Protein AF-A0A399P5F1-F1 (afdb_monomer_lite)

Secondary structure (DSSP, 8-state):
-HHHHHHHHHHHHHHHHHHHHHHHHHHHHHHHHHTT--GGGSS-HHHHHHHHHHHTTSTTT-S---SS--TTSTT-TTTTEETTEEPSS-SSHHHHHHHHHHHHHHHHHHHHHHHHHHHHHHHHHSPP-SBTTB-PPPPGGGGHHHHHHHHHHT-

Sequence (155 aa):
GRRRGRLVLAGGVAVAAVVGAGIVATRTAEVFELLGRSPDLTGRFQIWESVLGLAQQQPVVGWGWIGYWAPWVHPFQGLAVRSGVTYLQAHDAYLDVLLQVGAIGLLAFACVIVTTYVRSWWAAIDRPQHRRDRVEPYSTLALAPLLLMTALVVQ

Organism: NCBI:txid33014

Foldseek 3Di:
DPVVVLVVVLVVQLVVVLVVVVVCVVCVVVVCVVVVDDPPPPPLVQLLVLLVVQLVVVAAFADADDPWQPCVDPPSPVNAADPNDRGGDSVAVLSRQCHHGHSVSSSVVSSVLVVQLVVLVCLQVPFDCPDVPDGDPRDPVSNVSNVVSVVVNVD

pLDDT: mean 76.73, std 13.92, range [44.44, 95.19]

Radius of gyration: 19.55 Å; chains: 1; bounding box: 39×29×61 Å

InterPro domains:
  IPR007016 O-antigen ligase-related domain [PF04932] (2-110)
  IPR051533 O-antigen ligase-like [PTHR37422] (2-147)

Structure (mmCIF, N/CA/C/O backbone):
data_AF-A0A399P5F1-F1
#
_entry.id   AF-A0A399P5F1-F1
#
loop_
_atom_site.group_PDB
_atom_site.id
_atom_site.type_symbol
_atom_site.label_atom_id
_atom_site.label_alt_id
_atom_site.label_comp_id
_atom_site.label_asym_id
_atom_site.label_entity_id
_atom_site.label_seq_id
_atom_site.pdbx_PDB_ins_code
_atom_site.Cartn_x
_atom_site.Cartn_y
_atom_site.Cartn_z
_atom_site.occupancy
_atom_site.B_iso_or_equiv
_atom_site.auth_seq_id
_atom_site.auth_comp_id
_atom_site.auth_asym_id
_atom_site.auth_atom_id
_atom_site.pdbx_PDB_model_num
ATOM 1 N N . GLY A 1 1 ? 1.289 -15.522 -28.482 1.00 53.06 1 GLY A N 1
ATOM 2 C CA . GLY A 1 1 ? 2.589 -15.783 -27.827 1.00 53.06 1 GLY A CA 1
ATOM 3 C C . GLY A 1 1 ? 2.863 -14.883 -26.629 1.00 53.06 1 GLY A C 1
ATOM 4 O O . GLY A 1 1 ? 2.748 -15.342 -25.506 1.00 53.06 1 GLY A O 1
ATOM 5 N N . ARG A 1 2 ? 3.187 -13.596 -26.828 1.00 53.53 2 ARG A N 1
ATOM 6 C CA . ARG A 1 2 ? 3.740 -12.716 -25.767 1.00 53.53 2 ARG A CA 1
ATOM 7 C C . ARG A 1 2 ? 2.755 -12.213 -24.693 1.00 53.53 2 ARG A C 1
ATOM 9 O O . ARG A 1 2 ? 3.164 -12.020 -23.554 1.00 53.53 2 ARG A O 1
ATOM 16 N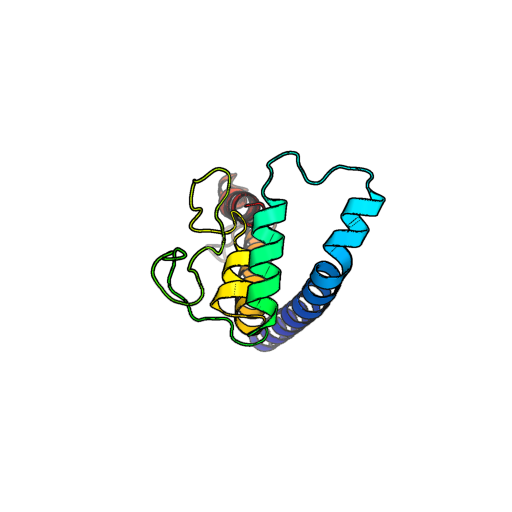 N . ARG A 1 3 ? 1.466 -12.024 -25.016 1.00 52.91 3 ARG A N 1
ATOM 17 C CA . ARG A 1 3 ? 0.442 -11.579 -24.039 1.00 52.91 3 ARG A CA 1
ATOM 18 C C . ARG A 1 3 ? 0.147 -12.636 -22.966 1.00 52.91 3 ARG A C 1
ATOM 20 O O . ARG A 1 3 ? 0.077 -12.291 -21.797 1.00 52.91 3 ARG A O 1
ATOM 27 N N . ARG A 1 4 ? 0.059 -13.917 -23.349 1.00 57.34 4 ARG A N 1
ATOM 28 C CA . ARG A 1 4 ? -0.129 -15.037 -22.406 1.00 57.34 4 ARG A CA 1
ATOM 29 C C . ARG A 1 4 ? 1.055 -15.182 -21.444 1.00 57.34 4 ARG A C 1
ATOM 31 O O . ARG A 1 4 ? 0.826 -15.310 -20.253 1.00 57.34 4 ARG A O 1
ATOM 38 N N . GLY A 1 5 ? 2.295 -15.061 -21.930 1.00 59.03 5 GLY A N 1
ATOM 39 C CA . GLY A 1 5 ? 3.488 -15.126 -21.073 1.00 59.03 5 GLY A CA 1
ATOM 40 C C . GLY A 1 5 ? 3.541 -14.018 -20.015 1.00 59.03 5 GLY A C 1
ATOM 41 O O . GLY A 1 5 ? 3.834 -14.292 -18.860 1.00 59.03 5 GLY A O 1
ATOM 42 N N . ARG A 1 6 ? 3.171 -12.781 -20.378 1.00 61.34 6 ARG A N 1
ATOM 43 C CA . ARG A 1 6 ? 3.098 -11.658 -19.424 1.00 61.34 6 ARG A CA 1
ATOM 44 C C . ARG A 1 6 ? 2.014 -11.851 -18.361 1.00 61.34 6 ARG A C 1
ATOM 46 O O . ARG A 1 6 ? 2.242 -11.498 -17.214 1.00 61.34 6 ARG A O 1
ATOM 53 N N . LEU A 1 7 ? 0.867 -12.423 -18.734 1.00 59.38 7 LEU A N 1
ATOM 54 C CA . LEU A 1 7 ? -0.227 -12.710 -17.801 1.00 59.38 7 LEU A CA 1
ATOM 55 C C . LEU A 1 7 ? 0.124 -13.842 -16.828 1.00 59.38 7 LEU A C 1
ATOM 57 O O . LEU A 1 7 ? -0.171 -13.731 -15.646 1.00 59.38 7 LEU A O 1
ATOM 61 N N . VAL A 1 8 ? 0.800 -14.892 -17.301 1.00 64.06 8 VAL A N 1
ATOM 62 C CA . VAL A 1 8 ? 1.274 -15.992 -16.443 1.00 64.06 8 VAL A CA 1
ATOM 63 C C . VAL A 1 8 ? 2.337 -15.502 -15.460 1.00 64.06 8 VAL A C 1
ATOM 65 O O . VAL A 1 8 ? 2.295 -15.855 -14.288 1.00 64.06 8 VAL A O 1
ATOM 68 N N . LEU A 1 9 ? 3.249 -14.636 -15.910 1.00 64.44 9 LEU A N 1
ATOM 69 C CA . LEU A 1 9 ? 4.293 -14.070 -15.057 1.00 64.44 9 LEU A CA 1
ATOM 70 C C . LEU A 1 9 ? 3.713 -13.085 -14.029 1.00 64.44 9 LEU A C 1
ATOM 72 O O . LEU A 1 9 ? 4.083 -13.143 -12.863 1.00 64.44 9 LEU A O 1
ATOM 76 N N . ALA A 1 10 ? 2.742 -12.255 -14.425 1.00 64.12 10 ALA A N 1
ATOM 77 C CA . ALA A 1 10 ? 2.002 -11.393 -13.503 1.00 64.12 10 ALA A CA 1
ATOM 78 C C . ALA A 1 10 ? 1.191 -12.202 -12.475 1.00 64.12 10 ALA A C 1
ATOM 80 O O . ALA A 1 10 ? 1.192 -11.860 -11.298 1.00 64.12 10 ALA A O 1
ATOM 81 N N . GLY A 1 11 ? 0.555 -13.301 -12.895 1.00 66.25 11 GLY A N 1
ATOM 82 C CA . GLY A 1 11 ? -0.148 -14.216 -11.995 1.00 66.25 11 GLY A CA 1
ATOM 83 C C . GLY A 1 11 ? 0.792 -14.906 -11.003 1.00 66.25 11 GLY A C 1
ATOM 84 O O . GLY A 1 11 ? 0.500 -14.942 -9.814 1.00 66.25 11 GLY A O 1
ATOM 85 N N . GLY A 1 12 ? 1.950 -15.389 -11.463 1.00 69.38 12 GLY A N 1
ATOM 86 C CA . GLY A 1 12 ? 2.964 -16.002 -10.598 1.00 69.38 12 GLY A CA 1
ATOM 87 C C . GLY A 1 12 ? 3.567 -15.018 -9.593 1.00 69.38 12 GLY A C 1
ATOM 88 O O . GLY A 1 12 ? 3.720 -15.352 -8.423 1.00 69.38 12 GLY A O 1
ATOM 89 N N . VAL A 1 13 ? 3.837 -13.782 -10.023 1.00 68.69 13 VAL A N 1
ATOM 90 C CA . VAL A 1 13 ? 4.290 -12.691 -9.147 1.00 68.69 13 VAL A CA 1
ATOM 91 C C . VAL A 1 13 ? 3.219 -12.316 -8.129 1.00 68.69 13 VAL A C 1
ATOM 93 O O . VAL A 1 13 ? 3.547 -12.133 -6.962 1.00 68.69 13 VAL A O 1
ATOM 96 N N . ALA A 1 14 ? 1.952 -12.238 -8.541 1.00 64.69 14 ALA A N 1
ATOM 97 C CA . ALA A 1 14 ? 0.852 -11.981 -7.624 1.00 64.69 14 ALA A CA 1
ATOM 98 C C . ALA A 1 14 ? 0.782 -13.079 -6.558 1.00 64.69 14 ALA A C 1
ATOM 100 O O . ALA A 1 14 ? 0.806 -12.757 -5.381 1.00 64.69 14 ALA A O 1
ATOM 101 N N . VAL A 1 15 ? 0.812 -14.361 -6.941 1.00 67.94 15 VAL A N 1
ATOM 102 C CA . VAL A 1 15 ? 0.815 -15.490 -5.990 1.00 67.94 15 VAL A CA 1
ATOM 103 C C . VAL A 1 15 ? 2.029 -15.453 -5.057 1.00 67.94 15 VAL A C 1
ATOM 105 O O . VAL A 1 15 ? 1.875 -15.627 -3.852 1.00 67.94 15 VAL A O 1
ATOM 108 N N . ALA A 1 16 ? 3.226 -15.174 -5.573 1.00 68.69 16 ALA A N 1
ATOM 109 C CA . ALA A 1 16 ? 4.424 -15.052 -4.743 1.00 68.69 16 ALA A CA 1
ATOM 110 C C . ALA A 1 16 ? 4.334 -13.864 -3.770 1.00 68.69 16 ALA A C 1
ATOM 112 O O . ALA A 1 16 ? 4.749 -13.986 -2.621 1.00 68.69 16 ALA A O 1
ATOM 113 N N . ALA A 1 17 ? 3.740 -12.746 -4.198 1.00 67.31 17 ALA A N 1
ATOM 114 C CA . ALA A 1 17 ? 3.469 -11.598 -3.343 1.00 67.31 17 ALA A CA 1
ATOM 115 C C . ALA A 1 17 ? 2.401 -11.911 -2.283 1.00 67.31 17 ALA A C 1
ATOM 117 O O . ALA A 1 17 ? 2.564 -11.478 -1.151 1.00 67.31 17 ALA A O 1
ATOM 118 N N . VAL A 1 18 ? 1.368 -12.711 -2.597 1.00 64.75 18 VAL A N 1
ATOM 119 C CA . VAL A 1 18 ? 0.385 -13.207 -1.609 1.00 64.75 18 VAL A CA 1
ATOM 120 C C . VAL A 1 18 ? 1.078 -13.988 -0.511 1.00 64.75 18 VAL A C 1
ATOM 122 O O . VAL A 1 18 ? 0.893 -13.719 0.673 1.00 64.75 18 VAL A O 1
ATOM 125 N N . VAL A 1 19 ? 1.869 -14.977 -0.921 1.00 66.19 19 VAL A N 1
ATOM 126 C CA . VAL A 1 19 ? 2.536 -15.898 -0.007 1.00 66.19 19 VAL A CA 1
ATOM 127 C C . VAL A 1 19 ? 3.587 -15.141 0.802 1.00 66.19 19 VAL A C 1
ATOM 129 O O . VAL A 1 19 ? 3.631 -15.277 2.019 1.00 66.19 19 VAL A O 1
ATOM 132 N N . GLY A 1 20 ? 4.366 -14.274 0.150 1.00 63.38 20 GLY A N 1
ATOM 133 C CA . GLY A 1 20 ? 5.338 -13.404 0.803 1.00 63.38 20 GLY A CA 1
ATOM 134 C C . GLY A 1 20 ? 4.691 -12.449 1.804 1.00 63.38 20 GLY A C 1
ATOM 135 O O . GLY A 1 20 ? 5.143 -12.383 2.940 1.00 63.38 20 GLY A O 1
ATOM 136 N N . ALA A 1 21 ? 3.601 -11.771 1.437 1.00 59.97 21 ALA A N 1
ATOM 137 C CA . ALA A 1 21 ? 2.888 -10.860 2.330 1.00 59.97 21 ALA A CA 1
ATOM 138 C C . ALA A 1 21 ? 2.257 -11.593 3.522 1.00 59.97 21 ALA A C 1
ATOM 140 O O . ALA A 1 21 ? 2.343 -11.098 4.640 1.00 59.97 21 ALA A O 1
ATOM 141 N N . GLY A 1 22 ? 1.688 -12.789 3.323 1.00 57.59 22 GLY A N 1
ATOM 142 C CA . GLY A 1 22 ? 1.156 -13.611 4.416 1.00 57.59 22 GLY A CA 1
ATOM 143 C C . GLY A 1 22 ? 2.240 -14.092 5.389 1.00 57.59 22 GLY A C 1
ATOM 144 O O . GLY A 1 22 ? 2.047 -14.072 6.605 1.00 57.59 22 GLY A O 1
ATOM 145 N N . ILE A 1 23 ? 3.413 -14.468 4.871 1.00 56.75 23 ILE A N 1
ATOM 146 C CA . ILE A 1 23 ? 4.571 -14.841 5.697 1.00 56.75 23 ILE A CA 1
ATOM 147 C C . ILE A 1 23 ? 5.111 -13.621 6.450 1.00 56.75 23 ILE A C 1
ATOM 149 O O . ILE A 1 23 ? 5.363 -13.703 7.646 1.00 56.75 23 ILE A O 1
ATOM 153 N N . VAL A 1 24 ? 5.256 -12.477 5.778 1.00 56.34 24 VAL A N 1
ATOM 154 C CA . VAL A 1 24 ? 5.758 -11.243 6.397 1.00 56.34 24 VAL A CA 1
ATOM 155 C C . VAL A 1 24 ? 4.792 -10.752 7.470 1.00 56.34 24 VAL A C 1
ATOM 157 O O . VAL A 1 24 ? 5.237 -10.487 8.576 1.00 56.34 24 VAL A O 1
ATOM 160 N N . ALA A 1 25 ? 3.484 -10.718 7.201 1.00 58.69 25 ALA A N 1
ATOM 161 C CA . ALA A 1 25 ? 2.470 -10.258 8.151 1.00 58.69 25 ALA A CA 1
ATOM 162 C C . ALA A 1 25 ? 2.376 -11.123 9.420 1.00 58.69 25 ALA A C 1
ATOM 164 O O . ALA A 1 25 ? 2.001 -10.620 10.474 1.00 58.69 25 ALA A O 1
ATOM 165 N N . THR A 1 26 ? 2.720 -12.413 9.336 1.00 56.69 26 THR A N 1
ATOM 166 C CA . THR A 1 26 ? 2.741 -13.318 10.501 1.00 56.69 26 THR A CA 1
ATOM 167 C C . THR A 1 26 ? 4.067 -13.298 11.257 1.00 56.69 26 THR A C 1
ATOM 169 O O . THR A 1 26 ? 4.125 -13.773 12.386 1.00 56.69 26 THR A O 1
ATOM 172 N N . ARG A 1 27 ? 5.133 -12.750 10.659 1.00 55.88 27 ARG A N 1
ATOM 173 C CA . ARG A 1 27 ? 6.499 -12.780 11.205 1.00 55.88 27 ARG A CA 1
ATOM 174 C C . ARG A 1 27 ? 7.081 -11.401 11.487 1.00 55.88 27 ARG A C 1
ATOM 176 O O . ARG A 1 27 ? 8.183 -11.320 12.015 1.00 55.88 27 ARG A O 1
ATOM 183 N N . THR A 1 28 ? 6.380 -10.315 11.168 1.00 57.09 28 THR A N 1
ATOM 184 C CA . THR A 1 28 ? 6.885 -8.950 11.359 1.00 57.09 28 THR A CA 1
ATOM 185 C C . THR A 1 28 ? 7.253 -8.683 12.814 1.00 57.09 28 THR A C 1
ATOM 187 O O . THR A 1 28 ? 8.343 -8.182 13.069 1.00 57.09 28 THR A O 1
ATOM 190 N N . ALA A 1 29 ? 6.405 -9.074 13.770 1.00 53.31 29 ALA A N 1
ATOM 191 C CA . ALA A 1 29 ? 6.686 -8.899 15.197 1.00 53.31 29 ALA A CA 1
ATOM 192 C C . ALA A 1 29 ? 7.968 -9.636 15.637 1.00 53.31 29 ALA A C 1
ATOM 194 O O . ALA A 1 29 ? 8.839 -9.040 16.265 1.00 53.31 29 ALA A O 1
ATOM 195 N N . GLU A 1 30 ? 8.132 -10.891 15.212 1.00 54.38 30 GLU A N 1
ATOM 196 C CA . GLU A 1 30 ? 9.291 -11.728 15.551 1.00 54.38 30 GLU A CA 1
ATOM 197 C C . GLU A 1 30 ? 10.589 -11.234 14.889 1.00 54.38 30 GLU A C 1
ATOM 199 O O . GLU A 1 30 ? 11.657 -11.254 15.497 1.00 54.38 30 GLU A O 1
ATOM 204 N N . VAL A 1 31 ? 10.513 -10.755 13.642 1.00 55.22 31 VAL A N 1
ATOM 205 C CA . VAL A 1 31 ? 11.667 -10.205 12.914 1.00 55.22 31 VAL A CA 1
ATOM 206 C C . VAL A 1 31 ? 12.170 -8.921 13.580 1.00 55.22 31 VAL A C 1
ATOM 208 O O . VAL A 1 31 ? 13.380 -8.724 13.682 1.00 55.22 31 VAL A O 1
ATOM 211 N N . PHE A 1 32 ? 11.274 -8.061 14.073 1.00 52.44 32 PHE A N 1
ATOM 212 C CA . PHE A 1 32 ? 11.671 -6.839 14.776 1.00 52.44 32 PHE A CA 1
ATOM 213 C C . PHE A 1 32 ? 12.193 -7.103 16.197 1.00 52.44 32 PHE A C 1
ATOM 215 O O . PHE A 1 32 ? 13.148 -6.438 16.605 1.00 52.44 32 PHE A O 1
ATOM 222 N N . GLU A 1 33 ? 11.665 -8.107 16.909 1.00 56.12 33 GLU A N 1
ATOM 223 C CA . GLU A 1 33 ? 12.246 -8.583 18.177 1.00 56.12 33 GLU A CA 1
ATOM 224 C C . GLU A 1 33 ? 13.660 -9.153 17.985 1.00 56.12 33 GLU A C 1
ATOM 226 O O . GLU A 1 33 ? 14.572 -8.810 18.740 1.00 56.12 33 GLU A O 1
ATOM 231 N N . LEU A 1 34 ? 13.878 -9.954 16.934 1.00 54.75 34 LEU A N 1
ATOM 232 C CA . LEU A 1 34 ? 15.189 -10.525 16.600 1.00 54.75 34 LEU A CA 1
ATOM 233 C C . LEU A 1 34 ? 16.242 -9.462 16.249 1.00 54.75 34 LEU A C 1
ATOM 235 O O . LEU A 1 34 ? 17.432 -9.683 16.475 1.00 54.75 34 LEU A O 1
ATOM 239 N N . LEU A 1 35 ? 15.830 -8.303 15.724 1.00 58.22 35 LEU A N 1
ATOM 240 C CA . LEU A 1 35 ? 16.732 -7.184 15.435 1.00 58.22 35 LEU A CA 1
ATOM 241 C C . LEU A 1 35 ? 17.117 -6.357 16.677 1.00 58.22 35 LEU A C 1
ATOM 243 O O . LEU A 1 35 ? 17.884 -5.400 16.544 1.00 58.22 35 LEU A O 1
ATOM 247 N N . GLY A 1 36 ? 16.603 -6.688 17.871 1.00 44.44 36 GLY A N 1
ATOM 248 C CA . GLY A 1 36 ? 16.954 -6.013 19.128 1.00 44.44 36 GLY A CA 1
ATOM 249 C C . GLY A 1 36 ? 16.640 -4.513 19.135 1.00 44.44 36 GLY A C 1
ATOM 250 O O . GLY A 1 36 ? 17.221 -3.753 19.911 1.00 44.44 36 GLY A O 1
ATOM 251 N N . ARG A 1 37 ? 15.759 -4.063 18.234 1.00 46.16 37 ARG A N 1
ATOM 252 C CA . ARG A 1 37 ? 15.427 -2.655 18.040 1.00 46.16 37 ARG A CA 1
ATOM 253 C C . ARG A 1 37 ? 14.041 -2.414 18.603 1.00 46.16 37 ARG A C 1
ATOM 255 O O . ARG A 1 37 ? 13.078 -3.002 18.127 1.00 46.16 37 ARG A O 1
ATOM 262 N N . SER A 1 38 ? 13.934 -1.531 19.596 1.00 46.03 38 SER A N 1
ATOM 263 C CA . SER A 1 38 ? 12.631 -1.041 20.032 1.00 46.03 38 SER A CA 1
ATOM 264 C C . SER A 1 38 ? 11.908 -0.454 18.805 1.00 46.03 38 SER A C 1
ATOM 266 O O . SER A 1 38 ? 12.446 0.455 18.163 1.00 46.03 38 SER A O 1
ATOM 268 N N . PRO A 1 39 ? 10.704 -0.939 18.445 1.00 50.81 39 PRO A N 1
ATOM 269 C CA . PRO A 1 39 ? 9.939 -0.430 17.296 1.00 50.81 39 PRO A CA 1
ATOM 270 C C . PRO A 1 39 ? 9.505 1.041 17.456 1.00 50.81 39 PRO A C 1
ATOM 272 O O . PRO A 1 39 ? 8.873 1.625 16.578 1.00 50.81 39 PRO A O 1
ATOM 275 N N . ASP A 1 40 ? 9.832 1.652 18.595 1.00 53.50 40 ASP A N 1
ATOM 276 C CA . ASP A 1 40 ? 9.238 2.872 19.129 1.00 53.50 40 ASP A CA 1
ATOM 277 C C . ASP A 1 40 ? 9.892 4.174 18.633 1.00 53.50 40 ASP A C 1
ATOM 279 O O . ASP A 1 40 ? 9.629 5.255 19.149 1.00 53.50 40 ASP A O 1
ATOM 283 N N . LEU A 1 41 ? 10.724 4.121 17.586 1.00 52.03 41 LEU A N 1
ATOM 284 C CA . LEU A 1 41 ? 11.415 5.316 17.070 1.00 52.03 41 LEU A CA 1
ATOM 285 C C . LEU A 1 41 ? 10.461 6.378 16.485 1.00 52.03 41 LEU A C 1
ATOM 287 O O . LEU A 1 41 ? 10.868 7.516 16.269 1.00 52.03 41 LEU A O 1
ATOM 291 N N . THR A 1 42 ? 9.191 6.033 16.245 1.00 61.19 42 THR A N 1
ATOM 292 C CA . THR A 1 42 ? 8.139 6.972 15.800 1.00 61.19 42 THR A CA 1
ATOM 293 C C . THR A 1 42 ? 6.807 6.817 16.554 1.00 61.19 42 THR A C 1
ATOM 295 O O . THR A 1 42 ? 5.899 7.636 16.390 1.00 61.19 42 THR A O 1
ATOM 298 N N . GLY A 1 43 ? 6.666 5.785 17.397 1.00 66.19 43 GLY A N 1
ATOM 299 C CA . GLY A 1 43 ? 5.430 5.409 18.098 1.00 66.19 43 GLY A CA 1
ATOM 300 C C . GLY A 1 43 ? 4.222 5.099 17.201 1.00 66.19 43 GLY A C 1
ATOM 301 O O . GLY A 1 43 ? 3.080 5.303 17.609 1.00 66.19 43 GLY A O 1
ATOM 302 N N . ARG A 1 44 ? 4.463 4.626 15.970 1.00 73.38 44 ARG A N 1
ATOM 303 C CA . ARG A 1 44 ? 3.420 4.135 15.046 1.00 73.38 44 ARG A CA 1
ATOM 304 C C . ARG A 1 44 ? 2.956 2.711 15.362 1.00 73.38 44 ARG A C 1
ATOM 306 O O . ARG A 1 44 ? 1.879 2.321 14.934 1.00 73.38 44 ARG A O 1
ATOM 313 N N . PHE A 1 45 ? 3.726 1.964 16.151 1.00 76.25 45 PHE A N 1
ATOM 314 C CA . PHE A 1 45 ? 3.447 0.562 16.461 1.00 76.25 45 PHE A CA 1
ATOM 315 C C . PHE A 1 45 ? 2.073 0.349 17.115 1.00 76.25 45 PHE A C 1
ATOM 317 O O . PHE A 1 45 ? 1.329 -0.521 16.685 1.00 76.25 45 PHE A O 1
ATOM 324 N N . GLN A 1 46 ? 1.689 1.201 18.072 1.00 77.38 46 GLN A N 1
ATOM 325 C CA . GLN A 1 46 ? 0.370 1.128 18.721 1.00 77.38 46 GLN A CA 1
ATOM 326 C C . GLN A 1 46 ? -0.787 1.322 17.726 1.00 77.38 46 GLN A C 1
ATOM 328 O O . GLN A 1 46 ? -1.820 0.673 17.847 1.00 77.38 46 GLN A O 1
ATOM 333 N N . ILE A 1 47 ? -0.603 2.190 16.722 1.00 82.62 47 ILE A N 1
ATOM 334 C CA . ILE A 1 47 ? -1.585 2.394 15.647 1.00 82.62 47 ILE A CA 1
ATOM 335 C C . ILE A 1 47 ? -1.631 1.156 14.747 1.00 82.62 47 ILE A C 1
ATOM 337 O O . ILE A 1 47 ? -2.697 0.721 14.339 1.0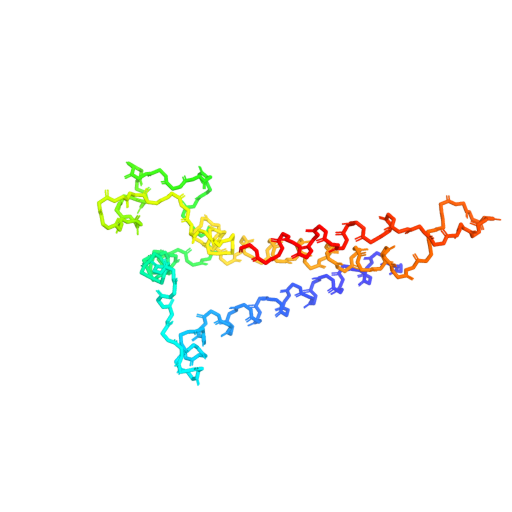0 82.62 47 ILE A O 1
ATOM 341 N N . TRP A 1 48 ? -0.482 0.567 14.424 1.00 85.44 48 TRP A N 1
ATOM 342 C CA . TRP A 1 48 ? -0.435 -0.620 13.571 1.00 85.44 48 TRP A CA 1
ATOM 343 C C . TRP A 1 48 ? -1.052 -1.841 14.246 1.00 85.44 48 TRP A C 1
ATOM 345 O O . TRP A 1 48 ? -1.743 -2.608 13.585 1.00 85.44 48 TRP A O 1
ATOM 355 N N . GLU A 1 49 ? -0.861 -2.000 15.554 1.00 83.38 49 GLU A N 1
ATOM 356 C CA . GLU A 1 49 ? -1.484 -3.068 16.333 1.00 83.38 49 GLU A CA 1
ATOM 357 C C . GLU A 1 49 ? -3.013 -2.937 16.346 1.00 83.38 49 GLU A C 1
ATOM 359 O O . GLU A 1 49 ? -3.712 -3.913 16.062 1.00 83.38 49 GLU A O 1
ATOM 364 N N . SER A 1 50 ? -3.549 -1.731 16.576 1.00 85.12 50 SER A N 1
ATOM 365 C CA . SER A 1 50 ? -4.999 -1.504 16.530 1.00 85.12 50 SER A CA 1
ATOM 366 C C . SER A 1 50 ? -5.574 -1.710 15.124 1.00 85.12 50 SER A C 1
ATOM 368 O O . SER A 1 50 ? -6.627 -2.335 14.968 1.00 85.12 50 SER A O 1
ATOM 370 N N . VAL A 1 51 ? -4.858 -1.262 14.090 1.00 88.12 51 VAL A N 1
ATOM 371 C CA . VAL A 1 51 ? -5.217 -1.462 12.678 1.00 88.12 51 VAL A CA 1
ATOM 372 C C . VAL A 1 51 ? -5.222 -2.939 12.307 1.00 88.12 51 VAL A C 1
ATOM 374 O O . VAL A 1 51 ? -6.184 -3.403 11.701 1.00 88.12 51 VAL A O 1
ATOM 377 N N . LEU A 1 52 ? -4.187 -3.693 12.685 1.00 87.44 52 LEU A N 1
ATOM 378 C CA . LEU A 1 52 ? -4.109 -5.131 12.431 1.00 87.44 52 LEU A CA 1
ATOM 379 C C . LEU A 1 52 ? -5.207 -5.884 13.183 1.00 87.44 52 LEU A C 1
ATOM 381 O O . LEU A 1 52 ? -5.860 -6.743 12.591 1.00 87.44 52 LEU A O 1
ATOM 385 N N . GLY A 1 53 ? -5.464 -5.529 14.445 1.00 87.44 53 GLY A N 1
ATOM 386 C CA . GLY A 1 53 ? -6.557 -6.105 15.228 1.00 87.44 53 GLY A CA 1
ATOM 387 C C . GLY A 1 53 ? -7.925 -5.870 14.584 1.00 87.44 53 GLY A C 1
ATOM 388 O O . GLY A 1 53 ? -8.758 -6.776 14.539 1.00 87.44 53 GLY A O 1
ATOM 389 N N . LEU A 1 54 ? -8.151 -4.683 14.014 1.00 89.94 54 LEU A N 1
ATOM 390 C CA . LEU A 1 54 ? -9.383 -4.392 13.286 1.00 89.94 54 LEU A CA 1
ATOM 391 C C . LEU A 1 54 ? -9.430 -5.103 11.922 1.00 89.94 54 LEU A C 1
ATOM 393 O O . LEU A 1 54 ? -10.462 -5.668 11.557 1.00 89.94 54 LEU A O 1
ATOM 397 N N . ALA A 1 55 ? -8.322 -5.144 11.180 1.00 88.94 55 ALA A N 1
ATOM 398 C CA . ALA A 1 55 ? -8.231 -5.832 9.892 1.00 88.94 55 ALA A CA 1
ATOM 399 C C . ALA A 1 55 ? -8.482 -7.347 10.018 1.00 88.94 55 ALA A C 1
ATOM 401 O O . ALA A 1 55 ? -9.116 -7.940 9.146 1.00 88.94 55 ALA A O 1
ATOM 402 N N . GLN A 1 56 ? -8.068 -7.972 11.125 1.00 89.69 56 GLN A N 1
ATOM 403 C CA . GLN A 1 56 ? -8.315 -9.393 11.404 1.00 89.69 56 GLN A CA 1
ATOM 404 C C . GLN A 1 56 ? -9.802 -9.755 11.526 1.00 89.69 56 GLN A C 1
ATOM 406 O O . GLN A 1 56 ? -10.156 -10.918 11.341 1.00 89.69 56 GLN A O 1
ATOM 411 N N . GLN A 1 57 ? -10.681 -8.786 11.789 1.00 92.44 57 GLN A N 1
ATOM 412 C CA . GLN A 1 57 ? -12.127 -9.020 11.843 1.00 92.44 57 GLN A CA 1
ATOM 413 C C . GLN A 1 57 ? -12.755 -9.165 10.447 1.00 92.44 57 GLN A C 1
ATOM 415 O O . GLN A 1 57 ? -13.776 -9.836 10.304 1.00 92.44 57 GLN A O 1
ATOM 420 N N . GLN A 1 58 ? -12.156 -8.556 9.415 1.00 92.56 58 GLN A N 1
ATOM 421 C CA . GLN A 1 58 ? -12.576 -8.655 8.008 1.00 92.56 58 GLN A CA 1
ATOM 422 C C . GLN A 1 58 ? -11.355 -8.857 7.085 1.00 92.56 58 GLN A C 1
ATOM 424 O O . GLN A 1 58 ? -11.077 -8.033 6.214 1.00 92.56 58 GLN A O 1
ATOM 429 N N . PRO A 1 59 ? -10.610 -9.971 7.221 1.00 90.44 59 PRO A N 1
ATOM 430 C CA . PRO A 1 59 ? -9.274 -10.095 6.636 1.00 90.44 59 PRO A CA 1
ATOM 431 C C . PRO A 1 59 ? -9.280 -10.274 5.113 1.00 90.44 59 PRO A C 1
ATOM 433 O O . PRO A 1 59 ? -8.275 -10.019 4.457 1.00 90.44 59 PRO A O 1
ATOM 436 N N . VAL A 1 60 ? -10.393 -10.729 4.527 1.00 90.19 60 VAL A N 1
ATOM 437 C CA . VAL A 1 60 ? -10.470 -11.051 3.092 1.00 90.19 60 VAL A CA 1
ATOM 438 C C . VAL A 1 60 ? -10.858 -9.833 2.253 1.00 90.19 60 VAL A C 1
ATOM 440 O O . VAL A 1 60 ? -10.197 -9.557 1.252 1.00 90.19 60 VAL A O 1
ATOM 443 N N . VAL A 1 61 ? -11.912 -9.120 2.665 1.00 93.31 61 VAL A N 1
ATOM 444 C CA . VAL A 1 61 ? -12.528 -8.010 1.910 1.00 93.31 61 VAL A CA 1
ATOM 445 C C . VAL A 1 61 ? -12.358 -6.638 2.568 1.00 93.31 61 VAL A C 1
ATOM 447 O O . VAL A 1 61 ? -12.618 -5.629 1.919 1.00 93.31 61 VAL A O 1
ATOM 450 N N . GLY A 1 62 ? -11.896 -6.587 3.820 1.00 94.62 62 GLY A N 1
ATOM 451 C CA . GLY A 1 62 ? -11.721 -5.348 4.572 1.00 94.62 62 GLY A CA 1
ATOM 452 C C . GLY A 1 62 ? -13.036 -4.711 5.023 1.00 94.62 62 GLY A C 1
ATOM 453 O O . GLY A 1 62 ? -14.113 -5.299 4.926 1.00 94.62 62 GLY A O 1
ATOM 454 N N . TRP A 1 63 ? -12.927 -3.486 5.531 1.00 94.50 63 TRP A N 1
ATOM 455 C CA . TRP A 1 63 ? -14.039 -2.720 6.107 1.00 94.50 63 TRP A CA 1
ATOM 456 C C . TRP A 1 63 ? -14.723 -1.740 5.145 1.00 94.50 63 TRP A C 1
ATOM 458 O O . TRP A 1 63 ? -15.645 -1.026 5.537 1.00 94.50 63 TRP A O 1
ATOM 468 N N . GLY A 1 64 ? -14.304 -1.724 3.882 1.00 92.62 64 GLY A N 1
ATOM 469 C CA . GLY A 1 64 ? -14.770 -0.786 2.871 1.00 92.62 64 GLY A CA 1
ATOM 470 C C . GLY A 1 64 ? -13.845 0.422 2.728 1.00 92.62 64 GLY A C 1
ATOM 471 O O . GLY A 1 64 ? -13.230 0.896 3.684 1.00 92.62 64 GLY A O 1
ATOM 472 N N . TRP A 1 65 ? -13.747 0.922 1.497 1.00 92.69 65 TRP A N 1
ATOM 473 C CA . TRP A 1 65 ? -12.907 2.067 1.164 1.00 92.69 65 TRP A CA 1
ATOM 474 C C . TRP A 1 65 ? -13.607 3.384 1.493 1.00 92.69 65 TRP A C 1
ATOM 476 O O . TRP A 1 65 ? -14.660 3.686 0.928 1.00 92.69 65 TRP A O 1
ATOM 486 N N . ILE A 1 66 ? -12.988 4.188 2.356 1.00 91.19 66 ILE A N 1
ATOM 487 C CA . ILE A 1 66 ? -13.481 5.523 2.730 1.00 91.19 66 ILE A CA 1
ATOM 488 C C . ILE A 1 66 ? -12.426 6.626 2.558 1.00 91.19 66 ILE A C 1
ATOM 490 O O . ILE A 1 66 ? -12.704 7.799 2.808 1.00 91.19 66 ILE A O 1
ATOM 494 N N . GLY A 1 67 ? -11.225 6.278 2.087 1.00 89.62 67 GLY A N 1
ATOM 495 C CA . GLY A 1 67 ? -10.104 7.208 1.988 1.00 89.62 67 GLY A CA 1
ATOM 496 C C . GLY A 1 67 ? -9.417 7.351 3.341 1.00 89.62 67 GLY A C 1
ATOM 497 O O . GLY A 1 67 ? -8.676 6.456 3.737 1.00 89.62 67 GLY A O 1
ATOM 498 N N . TYR A 1 68 ? -9.663 8.459 4.043 1.00 89.06 68 TYR A N 1
ATOM 499 C CA . TYR A 1 68 ? -9.163 8.644 5.408 1.00 89.06 68 TYR A CA 1
ATOM 500 C C . TYR A 1 68 ? -10.109 7.994 6.425 1.00 89.06 68 TYR A C 1
ATOM 502 O O . TYR A 1 68 ? -11.320 7.930 6.210 1.00 89.06 68 TYR A O 1
ATOM 510 N N . TRP A 1 69 ? -9.575 7.542 7.557 1.00 91.19 69 TRP A N 1
ATOM 511 C CA . TRP A 1 69 ? -10.362 6.911 8.614 1.00 91.19 69 TRP A CA 1
ATOM 512 C C . TRP A 1 69 ? -11.193 7.950 9.358 1.00 91.19 69 TRP A C 1
ATOM 514 O O . TRP A 1 69 ? -10.710 8.582 10.292 1.00 91.19 69 TRP A O 1
ATOM 524 N N . ALA A 1 70 ? -12.437 8.159 8.931 1.00 89.12 70 ALA A N 1
ATOM 525 C CA . ALA A 1 70 ? -13.356 9.084 9.580 1.00 89.12 70 ALA A CA 1
ATOM 526 C C . ALA A 1 70 ? -13.689 8.599 11.009 1.00 89.12 70 ALA A C 1
ATOM 528 O O . ALA A 1 70 ? -14.443 7.636 11.159 1.00 89.12 70 ALA A O 1
ATOM 529 N N . PRO A 1 71 ? -13.199 9.258 12.078 1.00 87.94 71 PRO A N 1
ATOM 530 C CA . PRO A 1 71 ? -13.266 8.739 13.446 1.00 87.94 71 PRO A CA 1
ATOM 531 C C . PRO A 1 71 ? -14.662 8.816 14.072 1.00 87.94 71 PRO A C 1
ATOM 533 O O . PRO A 1 71 ? -14.837 8.441 15.224 1.00 87.94 71 PRO A O 1
ATOM 536 N N . TRP A 1 72 ? -15.655 9.316 13.337 1.00 87.62 72 TRP A N 1
ATOM 537 C CA . TRP A 1 72 ? -17.070 9.293 13.708 1.00 87.62 72 TRP A CA 1
ATOM 538 C C . TRP A 1 72 ? -17.842 8.147 13.035 1.00 87.62 72 TRP A C 1
ATOM 540 O O . TRP A 1 72 ? -18.997 7.913 13.386 1.00 87.62 72 TRP A O 1
ATOM 550 N N . VAL A 1 73 ? -17.233 7.405 12.105 1.00 87.38 73 VAL A N 1
ATOM 551 C CA . VAL A 1 73 ? -17.861 6.293 11.374 1.00 87.38 73 VAL A CA 1
ATOM 552 C C . VAL A 1 73 ? -17.398 4.959 11.960 1.00 87.38 73 VAL A C 1
ATOM 554 O O . VAL A 1 73 ? -16.204 4.742 12.144 1.00 87.38 73 VAL A O 1
ATOM 557 N N . HIS A 1 74 ? -18.326 4.041 12.239 1.00 85.12 74 HIS A N 1
ATOM 558 C CA . HIS A 1 74 ? -17.973 2.661 12.593 1.00 85.12 74 HIS A CA 1
ATOM 559 C C . HIS A 1 74 ? -17.337 1.957 11.378 1.00 85.12 74 HIS A C 1
ATOM 561 O O . HIS A 1 74 ? -17.906 2.051 10.290 1.00 85.12 74 HIS A O 1
ATOM 567 N N . PRO A 1 75 ? -16.219 1.221 11.517 1.00 86.81 75 PRO A N 1
ATOM 568 C CA . PRO A 1 75 ? -15.532 0.804 12.753 1.00 86.81 75 PRO A CA 1
ATOM 569 C C . PRO A 1 75 ? -14.352 1.697 13.198 1.00 86.81 75 PRO A C 1
ATOM 571 O O . PRO A 1 75 ? -13.605 1.325 14.095 1.00 86.81 75 PRO A O 1
ATOM 574 N N . PHE A 1 76 ? -14.133 2.854 12.575 1.00 88.69 76 PHE A N 1
ATOM 575 C CA . PHE A 1 76 ? -12.919 3.667 12.752 1.00 88.69 76 PHE A CA 1
ATOM 576 C C . PHE A 1 76 ? -12.914 4.538 14.020 1.00 88.69 76 PHE A C 1
ATOM 578 O O . PHE A 1 76 ? -11.932 5.227 14.307 1.00 88.69 76 PHE A O 1
ATOM 585 N N . GLN A 1 77 ? -14.004 4.523 14.788 1.00 87.06 77 GLN A N 1
ATOM 586 C CA . GLN A 1 77 ? -14.121 5.268 16.038 1.00 87.06 77 GLN A CA 1
ATOM 587 C C . GLN A 1 77 ? -13.056 4.812 17.043 1.00 87.06 77 GLN A C 1
ATOM 589 O O . GLN A 1 77 ? -13.013 3.651 17.437 1.00 87.06 77 GLN A O 1
ATOM 594 N N . GLY A 1 78 ? -12.181 5.732 17.457 1.00 83.12 78 GLY A N 1
ATOM 595 C CA . GLY A 1 78 ? -11.118 5.445 18.426 1.00 83.12 78 GLY A CA 1
ATOM 596 C C . GLY A 1 78 ? -9.955 4.596 17.897 1.00 83.12 78 GLY A C 1
ATOM 597 O O . GLY A 1 78 ? -9.070 4.258 18.678 1.00 83.12 78 GLY A O 1
ATOM 598 N N . LEU A 1 79 ? -9.917 4.281 16.595 1.00 85.12 79 LEU A N 1
ATOM 599 C CA . LEU A 1 79 ? -8.947 3.344 16.014 1.00 85.12 79 LEU A CA 1
ATOM 600 C C . LEU A 1 79 ? -7.486 3.758 16.239 1.00 85.12 79 LEU A C 1
ATOM 602 O O . LEU A 1 79 ? -6.643 2.922 16.555 1.00 85.12 79 LEU A O 1
ATOM 606 N N . ALA A 1 80 ? -7.176 5.042 16.066 1.00 81.75 80 ALA A N 1
ATOM 607 C CA . ALA A 1 80 ? -5.806 5.541 16.092 1.00 81.75 80 ALA A CA 1
ATOM 608 C C . ALA A 1 80 ? -5.698 6.817 16.936 1.00 81.75 80 ALA A C 1
ATOM 610 O O . ALA A 1 80 ? -5.359 7.891 16.440 1.00 81.75 80 ALA A O 1
ATOM 611 N N . VAL A 1 81 ? -6.032 6.712 18.224 1.00 79.81 81 VAL A N 1
ATOM 612 C CA . VAL A 1 81 ? -5.912 7.822 19.180 1.00 79.81 81 VAL A CA 1
ATOM 613 C C . VAL A 1 81 ? -4.604 7.692 19.952 1.00 79.81 81 VAL A C 1
ATOM 615 O O . VAL A 1 81 ? -4.393 6.718 20.670 1.00 79.81 81 VAL A O 1
ATOM 618 N N . ARG A 1 82 ? -3.737 8.701 19.849 1.00 72.62 82 ARG A N 1
ATOM 619 C CA . ARG A 1 82 ? -2.481 8.772 20.606 1.00 72.62 82 ARG A CA 1
ATOM 620 C C . ARG A 1 82 ? -2.327 10.146 21.236 1.00 72.62 82 ARG A C 1
ATOM 622 O O . ARG A 1 82 ? -2.412 11.161 20.551 1.00 72.62 82 ARG A O 1
ATOM 629 N N . SER A 1 83 ? -2.097 10.179 22.548 1.00 75.88 83 SER A N 1
ATOM 630 C CA . SER A 1 83 ? -1.932 11.424 23.318 1.00 75.88 83 SER A CA 1
ATOM 631 C C . SER A 1 83 ? -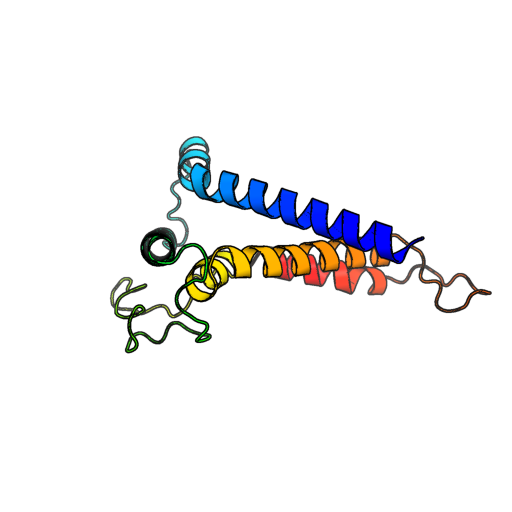3.066 12.443 23.095 1.00 75.88 83 SER A C 1
ATOM 633 O O . SER A 1 83 ? -2.828 13.645 23.071 1.00 75.88 83 SER A O 1
ATOM 635 N N . GLY A 1 84 ? -4.298 11.964 22.882 1.00 77.50 84 GLY A N 1
ATOM 636 C CA . GLY A 1 84 ? -5.469 12.801 22.589 1.00 77.50 84 GLY A CA 1
ATOM 637 C C . GLY A 1 84 ? -5.600 13.266 21.132 1.00 77.50 84 GLY A C 1
ATOM 638 O O . GLY A 1 84 ? -6.607 13.876 20.785 1.00 77.50 84 GLY A O 1
ATOM 639 N N . VAL A 1 85 ? -4.633 12.953 20.262 1.00 78.56 85 VAL A N 1
ATOM 640 C CA . VAL A 1 85 ? -4.685 13.252 18.825 1.00 78.56 85 VAL A CA 1
ATOM 641 C C . VAL A 1 85 ? -5.186 12.031 18.065 1.00 78.56 85 VAL A C 1
ATOM 643 O O . VAL A 1 85 ? -4.691 10.919 18.251 1.00 78.56 85 VAL A O 1
ATOM 646 N N . THR A 1 86 ? -6.172 12.244 17.196 1.00 83.62 86 THR A N 1
ATOM 647 C CA . THR A 1 86 ? -6.718 11.195 16.330 1.00 83.62 86 THR A CA 1
ATOM 648 C C . THR A 1 86 ? -5.991 11.195 14.991 1.00 83.62 86 THR A C 1
ATOM 650 O O . THR A 1 86 ? -5.971 12.205 14.290 1.00 83.62 86 THR A O 1
ATOM 653 N N . TYR A 1 87 ? -5.408 10.056 14.638 1.00 84.81 87 TYR A N 1
ATOM 654 C CA . TYR A 1 87 ? -4.787 9.806 13.346 1.00 84.81 87 TYR A CA 1
ATOM 655 C C . TYR A 1 87 ? -5.811 9.204 12.382 1.00 84.81 87 TYR A C 1
ATOM 657 O O . TYR A 1 87 ? -6.690 8.444 12.781 1.00 84.81 87 TYR A O 1
ATOM 665 N N . LEU A 1 88 ? -5.697 9.564 11.105 1.00 88.94 88 LEU A N 1
ATOM 666 C CA . LEU A 1 88 ? -6.683 9.224 10.072 1.00 88.94 88 LEU A CA 1
ATOM 667 C C . LEU A 1 88 ? -6.136 8.255 9.008 1.00 88.94 88 LEU A C 1
ATOM 669 O O . LEU A 1 88 ? -6.796 8.033 7.997 1.00 88.94 88 LEU A O 1
ATOM 673 N N . GLN A 1 89 ? -4.916 7.747 9.202 1.00 86.69 89 GLN A N 1
ATOM 674 C CA . GLN A 1 89 ? -4.211 6.825 8.304 1.00 86.69 89 GLN A CA 1
ATOM 675 C C . GLN A 1 89 ? -3.131 6.055 9.075 1.00 86.69 89 GLN A C 1
ATOM 677 O O . GLN A 1 89 ? -2.674 6.515 10.130 1.00 86.69 89 GLN A O 1
ATOM 682 N N . ALA A 1 90 ? -2.662 4.936 8.518 1.00 83.62 90 ALA A N 1
ATOM 683 C CA . ALA A 1 90 ? -1.638 4.100 9.152 1.00 83.62 90 ALA A CA 1
ATOM 684 C C . ALA A 1 90 ? -0.231 4.692 9.023 1.00 83.62 90 ALA A C 1
ATOM 686 O O . ALA A 1 90 ? 0.697 4.237 9.698 1.00 83.62 90 ALA A O 1
ATOM 687 N N . HIS A 1 91 ? -0.070 5.700 8.156 1.00 84.88 91 HIS A N 1
ATOM 688 C CA . HIS A 1 91 ? 1.231 6.121 7.634 1.00 84.88 91 HIS A CA 1
ATOM 689 C C . HIS A 1 91 ? 2.005 4.952 7.003 1.00 84.88 91 HIS A C 1
ATOM 691 O O . HIS A 1 91 ? 3.226 4.895 7.123 1.00 84.88 91 HIS A O 1
ATOM 697 N N . ASP A 1 92 ? 1.259 4.023 6.403 1.00 87.19 92 ASP A N 1
ATOM 698 C CA . ASP A 1 92 ? 1.727 2.865 5.653 1.00 87.19 92 ASP A CA 1
ATOM 699 C C . ASP A 1 92 ? 0.594 2.475 4.690 1.00 87.19 92 ASP A C 1
ATOM 701 O O . ASP A 1 92 ? -0.504 2.094 5.112 1.00 87.19 92 ASP A O 1
ATOM 705 N N . ALA A 1 93 ? 0.841 2.606 3.386 1.00 89.50 93 ALA A N 1
ATOM 706 C CA . ALA A 1 93 ? -0.192 2.383 2.375 1.00 89.50 93 ALA A CA 1
ATOM 707 C C . ALA A 1 93 ? -0.684 0.924 2.333 1.00 89.50 93 ALA A C 1
ATOM 709 O O . ALA A 1 93 ? -1.828 0.665 1.954 1.00 89.50 93 ALA A O 1
ATOM 710 N N . TYR A 1 94 ? 0.155 -0.038 2.719 1.00 88.06 94 TYR A N 1
ATOM 711 C CA . TYR A 1 94 ? -0.186 -1.457 2.699 1.00 88.06 94 TYR A CA 1
ATOM 712 C C . TYR A 1 94 ? -1.134 -1.807 3.845 1.00 88.06 94 TYR A C 1
ATOM 714 O O . TYR A 1 94 ? -2.108 -2.528 3.622 1.00 88.06 94 TYR A O 1
ATOM 722 N N . LEU A 1 95 ? -0.892 -1.263 5.041 1.00 89.12 95 LEU A N 1
ATOM 723 C CA . LEU A 1 95 ? -1.804 -1.406 6.179 1.00 89.12 95 LEU A CA 1
ATOM 724 C C . LEU A 1 95 ? -3.154 -0.737 5.913 1.00 89.12 95 LEU A C 1
ATOM 726 O O . LEU A 1 95 ? -4.193 -1.321 6.223 1.00 89.12 95 LEU A O 1
ATOM 730 N N . ASP A 1 96 ? -3.153 0.438 5.282 1.00 91.38 96 ASP A N 1
ATOM 731 C CA . ASP A 1 96 ? -4.382 1.123 4.876 1.00 91.38 96 ASP A CA 1
ATOM 732 C C . ASP A 1 96 ? -5.214 0.286 3.889 1.00 91.38 96 ASP A C 1
ATOM 734 O O . ASP A 1 96 ? -6.423 0.111 4.075 1.00 91.38 96 ASP A O 1
ATOM 738 N N . VAL A 1 97 ? -4.571 -0.294 2.869 1.00 92.88 97 VAL A N 1
ATOM 739 C CA . VAL A 1 97 ? -5.242 -1.180 1.903 1.00 92.88 97 VAL A CA 1
ATOM 740 C C . VAL A 1 97 ? -5.721 -2.471 2.568 1.00 92.88 97 VAL A C 1
ATOM 742 O O . VAL A 1 97 ? -6.842 -2.905 2.296 1.00 92.88 97 VAL A O 1
ATOM 745 N N . LEU A 1 98 ? -4.918 -3.072 3.450 1.00 92.12 98 LEU A N 1
ATOM 746 C CA . LEU A 1 98 ? -5.298 -4.279 4.185 1.00 92.12 98 LEU A CA 1
ATOM 747 C C . LEU A 1 98 ? -6.533 -4.035 5.060 1.00 92.12 98 LEU A C 1
ATOM 749 O O . LEU A 1 98 ? -7.454 -4.846 5.051 1.00 92.12 98 LEU A O 1
ATOM 753 N N . LEU A 1 99 ? -6.583 -2.913 5.780 1.00 93.31 99 LEU A N 1
ATOM 754 C CA . LEU A 1 99 ? -7.720 -2.566 6.629 1.00 93.31 99 LEU A CA 1
ATOM 755 C C . LEU A 1 99 ? -8.994 -2.317 5.809 1.00 93.31 99 LEU A C 1
ATOM 757 O O . LEU A 1 99 ? -10.066 -2.823 6.145 1.00 93.31 99 LEU A O 1
ATOM 761 N N . GLN A 1 100 ? -8.888 -1.525 4.740 1.00 94.81 100 GLN A N 1
ATOM 762 C CA . GLN A 1 100 ? -10.058 -1.054 3.994 1.00 94.81 100 GLN A CA 1
ATOM 763 C C . GLN A 1 100 ? -10.560 -2.063 2.955 1.00 94.81 100 GLN A C 1
ATOM 765 O O . GLN A 1 100 ? -11.764 -2.174 2.745 1.00 94.81 100 GLN A O 1
ATOM 770 N N . VAL A 1 101 ? -9.664 -2.803 2.302 1.00 95.19 101 VAL A N 1
ATOM 771 C CA . VAL A 1 101 ? -9.988 -3.660 1.141 1.00 95.19 101 VAL A CA 1
ATOM 772 C C . VAL A 1 101 ? -9.568 -5.123 1.364 1.00 95.19 101 VAL A C 1
ATOM 774 O O . VAL A 1 101 ? -9.814 -5.992 0.522 1.00 95.19 101 VAL A O 1
ATOM 777 N N . GLY A 1 102 ? -8.952 -5.426 2.509 1.00 93.00 102 GLY A N 1
ATOM 778 C CA . GLY A 1 102 ? -8.581 -6.783 2.889 1.00 93.00 102 GLY A CA 1
ATOM 779 C C . GLY A 1 102 ? -7.448 -7.359 2.047 1.00 93.00 102 GLY A C 1
ATOM 780 O O . GLY A 1 102 ? -6.804 -6.682 1.238 1.00 93.00 102 GLY A O 1
ATOM 781 N N . ALA A 1 103 ? -7.220 -8.659 2.225 1.00 88.94 103 ALA A N 1
ATOM 782 C CA . ALA A 1 103 ? -6.213 -9.402 1.489 1.00 88.94 103 ALA A CA 1
ATOM 783 C C . ALA A 1 103 ? -6.418 -9.266 -0.024 1.00 88.94 103 ALA A C 1
ATOM 785 O O . ALA A 1 103 ? -5.464 -8.972 -0.728 1.00 88.94 103 ALA A O 1
ATOM 786 N N . ILE A 1 104 ? -7.644 -9.391 -0.547 1.00 89.19 104 ILE A N 1
ATOM 787 C CA . ILE A 1 104 ? -7.878 -9.309 -2.001 1.00 89.19 104 ILE A CA 1
ATOM 788 C C . ILE A 1 104 ? -7.402 -7.963 -2.567 1.00 89.19 104 ILE A C 1
ATOM 790 O O . ILE A 1 104 ? -6.707 -7.934 -3.589 1.00 89.19 104 ILE A O 1
ATOM 794 N N . GLY A 1 105 ? -7.730 -6.860 -1.889 1.00 90.19 105 GLY A N 1
ATOM 795 C CA . GLY A 1 105 ? -7.264 -5.530 -2.271 1.00 90.19 105 GLY A CA 1
ATOM 796 C C . GLY A 1 105 ? -5.749 -5.395 -2.194 1.00 90.19 105 GLY A C 1
ATOM 797 O O . GLY A 1 105 ? -5.130 -4.917 -3.146 1.00 90.19 105 GLY A O 1
ATOM 798 N N . LEU A 1 106 ? -5.142 -5.889 -1.111 1.00 89.25 106 LEU A N 1
ATOM 799 C CA . LEU A 1 106 ? -3.692 -5.860 -0.920 1.00 89.25 106 LEU A CA 1
ATOM 800 C C . LEU A 1 106 ? -2.952 -6.608 -2.037 1.00 89.25 106 LEU A C 1
ATOM 802 O O . LEU A 1 106 ? -1.934 -6.135 -2.539 1.00 89.25 106 LEU A O 1
ATOM 806 N N . LEU A 1 107 ? -3.490 -7.741 -2.486 1.00 84.94 107 LEU A N 1
ATOM 807 C CA . LEU A 1 107 ? -2.916 -8.529 -3.578 1.00 84.94 107 LEU A CA 1
ATOM 808 C C . LEU A 1 107 ? -3.003 -7.824 -4.925 1.00 84.94 107 LEU A C 1
ATOM 810 O O . LEU A 1 107 ? -2.033 -7.811 -5.688 1.00 84.94 107 LEU A O 1
ATOM 814 N N . ALA A 1 108 ? -4.159 -7.230 -5.221 1.00 87.44 108 ALA A N 1
ATOM 815 C CA . ALA A 1 108 ? -4.335 -6.441 -6.430 1.00 87.44 108 ALA A CA 1
ATOM 816 C C . ALA A 1 108 ? -3.382 -5.234 -6.432 1.00 87.44 108 ALA A C 1
ATOM 818 O O . ALA A 1 108 ? -2.700 -4.990 -7.430 1.00 87.44 108 ALA A O 1
ATOM 819 N N . PHE A 1 109 ? -3.273 -4.539 -5.298 1.00 88.94 109 PHE A N 1
ATOM 820 C CA . PHE A 1 109 ? -2.372 -3.408 -5.109 1.00 88.94 109 PHE A CA 1
ATOM 821 C C . PHE A 1 109 ? -0.900 -3.806 -5.290 1.00 88.94 109 PHE A C 1
ATOM 823 O O . PHE A 1 109 ? -0.194 -3.205 -6.103 1.00 88.94 109 PHE A O 1
ATOM 830 N N . ALA A 1 110 ? -0.457 -4.887 -4.641 1.00 84.44 110 ALA A N 1
ATOM 831 C CA . ALA A 1 110 ? 0.893 -5.424 -4.797 1.00 84.44 110 ALA A CA 1
ATOM 832 C C . ALA A 1 110 ? 1.192 -5.827 -6.252 1.00 84.44 110 ALA A C 1
ATOM 834 O O . ALA A 1 110 ? 2.267 -5.531 -6.772 1.00 84.44 110 ALA A O 1
ATOM 835 N N . CYS A 1 111 ? 0.236 -6.445 -6.953 1.00 83.38 111 CYS A N 1
ATOM 836 C CA . CYS A 1 111 ? 0.391 -6.792 -8.366 1.00 83.38 111 CYS A CA 1
ATOM 837 C C . CYS A 1 111 ? 0.601 -5.543 -9.241 1.00 83.38 111 CYS A C 1
ATOM 839 O O . CYS A 1 111 ? 1.489 -5.526 -10.102 1.00 83.38 111 CYS A O 1
ATOM 841 N N . VAL A 1 112 ? -0.159 -4.470 -9.000 1.00 87.19 112 VAL A N 1
ATOM 842 C CA . VAL A 1 112 ? 0.022 -3.188 -9.701 1.00 87.19 112 VAL A CA 1
ATOM 843 C C . VAL A 1 112 ? 1.403 -2.600 -9.412 1.00 87.19 112 VAL A C 1
ATOM 845 O O . VAL A 1 112 ? 2.096 -2.215 -10.357 1.00 87.19 112 VAL A O 1
ATOM 848 N N . ILE A 1 113 ? 1.839 -2.593 -8.148 1.00 86.88 113 ILE A N 1
ATOM 849 C CA . ILE A 1 113 ? 3.172 -2.114 -7.762 1.00 86.88 113 ILE A CA 1
ATOM 850 C C . ILE A 1 113 ? 4.256 -2.904 -8.490 1.00 86.88 113 ILE A C 1
ATOM 852 O O . ILE A 1 113 ? 5.065 -2.305 -9.197 1.00 86.88 113 ILE A O 1
ATOM 856 N N . VAL A 1 114 ? 4.261 -4.236 -8.379 1.00 84.19 114 VAL A N 1
ATOM 857 C CA . VAL A 1 114 ? 5.343 -5.052 -8.944 1.00 84.19 114 VAL A CA 1
ATOM 858 C C . VAL A 1 114 ? 5.351 -4.971 -10.465 1.00 84.19 114 VAL A C 1
ATOM 860 O O . VAL A 1 114 ? 6.407 -4.784 -11.066 1.00 84.19 114 VAL A O 1
ATOM 863 N N . THR A 1 115 ? 4.191 -5.061 -11.119 1.00 83.38 115 THR A N 1
ATOM 864 C CA . THR A 1 115 ? 4.139 -4.956 -12.584 1.00 83.38 115 THR A CA 1
ATOM 865 C C . THR A 1 115 ? 4.588 -3.582 -13.074 1.00 83.38 115 THR A C 1
ATOM 867 O O . THR A 1 115 ? 5.277 -3.504 -14.092 1.00 83.38 115 THR A O 1
ATOM 870 N N . THR A 1 116 ? 4.259 -2.507 -12.356 1.00 86.50 116 THR A N 1
ATOM 871 C CA . THR A 1 116 ? 4.716 -1.152 -12.691 1.00 86.50 116 THR A CA 1
ATOM 872 C C . THR A 1 116 ? 6.210 -1.000 -12.435 1.00 86.50 116 THR A C 1
ATOM 874 O O . THR A 1 116 ? 6.922 -0.535 -13.318 1.00 86.50 116 THR A O 1
ATOM 877 N N . TYR A 1 117 ? 6.710 -1.482 -11.297 1.00 84.62 117 TYR A N 1
ATOM 878 C CA . TYR A 1 117 ? 8.129 -1.445 -10.945 1.00 84.62 117 TYR A CA 1
ATOM 879 C C . TYR A 1 117 ? 8.982 -2.207 -11.962 1.00 84.62 117 TYR A C 1
ATOM 881 O O . TYR A 1 117 ? 9.948 -1.665 -12.488 1.00 84.62 117 TYR A O 1
ATOM 889 N N . VAL A 1 118 ? 8.576 -3.429 -12.323 1.00 83.62 118 VAL A N 1
ATOM 890 C CA . VAL A 1 118 ? 9.247 -4.240 -13.349 1.00 83.62 118 VAL A CA 1
ATOM 891 C C . VAL A 1 118 ? 9.239 -3.516 -14.695 1.00 83.62 118 VAL A C 1
ATOM 893 O O . VAL A 1 118 ? 10.257 -3.484 -15.378 1.00 83.62 118 VAL A O 1
ATOM 896 N N . ARG A 1 119 ? 8.125 -2.890 -15.094 1.00 84.06 119 ARG A N 1
ATOM 897 C CA . ARG A 1 119 ? 8.064 -2.118 -16.348 1.00 84.06 119 ARG A CA 1
ATOM 898 C C . ARG A 1 119 ? 8.957 -0.880 -16.308 1.00 84.06 119 ARG A C 1
ATOM 900 O O . ARG A 1 119 ? 9.612 -0.616 -17.310 1.00 84.06 119 ARG A O 1
ATOM 907 N N . SER A 1 120 ? 9.008 -0.167 -15.185 1.00 85.81 120 SER A N 1
ATOM 908 C CA . SER A 1 120 ? 9.914 0.967 -14.976 1.00 85.81 120 SER A CA 1
ATOM 909 C C . SER A 1 120 ? 11.377 0.531 -14.991 1.00 85.81 120 SER A C 1
ATOM 911 O O . SER A 1 120 ? 12.204 1.216 -15.580 1.00 85.81 120 SER A O 1
ATOM 913 N N . TRP A 1 121 ? 11.688 -0.630 -14.412 1.00 85.06 121 TRP A N 1
ATOM 914 C CA . TRP A 1 121 ? 13.013 -1.238 -14.471 1.00 85.06 121 TRP A CA 1
ATOM 915 C C . TRP A 1 121 ? 13.416 -1.535 -15.913 1.00 85.06 121 TRP A C 1
ATOM 917 O O . TRP A 1 121 ? 14.428 -1.020 -16.371 1.00 85.06 121 TRP A O 1
ATOM 927 N N . TRP A 1 122 ? 12.597 -2.287 -16.660 1.00 82.81 122 TRP A N 1
ATOM 928 C CA . TRP A 1 122 ? 12.870 -2.572 -18.074 1.00 82.81 122 TRP A CA 1
ATOM 929 C C . TRP A 1 122 ? 12.963 -1.293 -18.905 1.00 82.81 122 TRP A C 1
ATOM 931 O O . TRP A 1 122 ? 13.858 -1.184 -19.724 1.00 82.81 122 TRP A O 1
ATOM 941 N N . ALA A 1 123 ? 12.116 -0.291 -18.662 1.00 83.00 123 ALA A N 1
ATOM 942 C CA . ALA A 1 123 ? 12.217 1.002 -19.342 1.00 83.00 123 ALA A CA 1
ATOM 943 C C . ALA A 1 123 ? 13.515 1.765 -19.015 1.00 83.00 123 ALA A C 1
ATOM 945 O O . ALA A 1 123 ? 13.994 2.529 -19.849 1.00 83.00 123 ALA A O 1
ATOM 946 N N . ALA A 1 124 ? 14.078 1.559 -17.823 1.00 85.31 124 ALA A N 1
ATOM 947 C CA . ALA A 1 124 ? 15.342 2.150 -17.404 1.00 85.31 124 ALA A CA 1
ATOM 948 C C . ALA A 1 124 ? 16.568 1.417 -17.974 1.00 85.31 124 ALA A C 1
ATOM 950 O O . ALA A 1 124 ? 17.588 2.067 -18.209 1.00 85.31 124 ALA A O 1
ATOM 951 N N . ILE A 1 125 ? 16.494 0.093 -18.188 1.00 83.25 125 ILE A N 1
ATOM 952 C CA . ILE A 1 125 ? 17.617 -0.730 -18.688 1.00 83.25 125 ILE A CA 1
ATOM 953 C C . ILE A 1 125 ? 17.581 -0.998 -20.203 1.00 83.25 125 ILE A C 1
ATOM 955 O O . ILE A 1 125 ? 18.631 -1.168 -20.825 1.00 83.25 125 ILE A O 1
ATOM 959 N N . ASP A 1 126 ? 16.397 -1.027 -20.815 1.00 75.31 126 ASP A N 1
ATOM 960 C CA . ASP A 1 126 ? 16.237 -1.206 -22.255 1.00 75.31 126 ASP A CA 1
ATOM 961 C C . ASP A 1 126 ? 16.351 0.149 -22.959 1.00 75.31 126 ASP A C 1
ATOM 963 O O . ASP A 1 126 ? 15.735 1.142 -22.568 1.00 75.31 126 ASP A O 1
ATOM 967 N N . ARG A 1 127 ? 17.109 0.196 -24.061 1.00 60.41 127 ARG A N 1
ATOM 968 C CA . ARG A 1 127 ? 17.194 1.411 -24.884 1.00 60.41 127 ARG A CA 1
ATOM 969 C C . ARG A 1 127 ? 15.800 1.779 -25.420 1.00 60.41 127 ARG A C 1
ATOM 971 O O . ARG A 1 127 ? 15.151 0.904 -25.998 1.00 60.41 127 ARG A O 1
ATOM 978 N N . PRO A 1 128 ? 15.351 3.045 -25.323 1.00 61.56 128 PRO A N 1
ATOM 979 C CA . PRO A 1 128 ? 14.081 3.461 -25.907 1.00 61.56 128 PRO A CA 1
ATOM 980 C C . PRO A 1 128 ? 14.099 3.260 -27.432 1.00 61.56 128 PRO A C 1
ATOM 982 O O . PRO A 1 128 ? 14.921 3.843 -28.134 1.00 61.56 128 PRO A O 1
ATOM 985 N N . GLN A 1 129 ? 13.184 2.441 -27.960 1.00 61.09 129 GLN A N 1
ATOM 986 C CA . GLN A 1 129 ? 13.048 2.169 -29.402 1.00 61.09 129 GLN A CA 1
ATOM 987 C C . GLN A 1 129 ? 11.759 2.797 -29.962 1.00 61.09 129 GLN A C 1
ATOM 989 O O . GLN A 1 129 ? 10.917 2.099 -30.526 1.00 61.09 129 GLN A O 1
ATOM 994 N N . HIS A 1 130 ? 11.561 4.109 -29.779 1.00 61.25 130 HIS A N 1
ATOM 995 C CA . HIS A 1 130 ? 10.348 4.805 -30.251 1.00 61.25 130 HIS A CA 1
ATOM 996 C C . HIS A 1 130 ? 10.199 4.789 -31.787 1.00 61.25 130 HIS A C 1
ATOM 998 O O . HIS A 1 130 ? 9.081 4.844 -32.298 1.00 61.25 130 HIS A O 1
ATOM 1004 N N . ARG A 1 131 ? 11.307 4.640 -32.530 1.00 57.91 131 ARG A N 1
ATOM 1005 C CA . ARG A 1 131 ? 11.333 4.346 -33.972 1.00 57.91 131 ARG A CA 1
ATOM 1006 C C . ARG A 1 131 ? 12.099 3.056 -34.226 1.00 57.91 131 ARG A C 1
ATOM 1008 O O . ARG A 1 131 ? 13.175 2.850 -33.677 1.00 57.91 131 ARG A O 1
ATOM 1015 N N . ARG A 1 132 ? 11.564 2.214 -35.112 1.00 62.78 132 ARG A N 1
ATOM 1016 C CA . ARG A 1 132 ? 12.129 0.898 -35.464 1.00 62.78 132 ARG A CA 1
ATOM 1017 C C . ARG A 1 132 ? 13.497 0.992 -36.166 1.00 62.78 132 ARG A C 1
ATOM 1019 O O . ARG A 1 132 ? 14.190 -0.010 -36.292 1.00 62.78 132 ARG A O 1
ATOM 1026 N N . ASP A 1 133 ? 13.871 2.197 -36.584 1.00 68.62 133 ASP A N 1
ATOM 1027 C CA . ASP A 1 133 ? 14.971 2.513 -37.498 1.00 68.62 133 ASP A CA 1
ATOM 1028 C C . ASP A 1 133 ? 16.011 3.484 -36.894 1.00 68.62 133 ASP A C 1
ATOM 1030 O O . ASP A 1 133 ? 16.994 3.814 -37.555 1.00 68.62 133 ASP A O 1
ATOM 1034 N N . ARG A 1 134 ? 15.854 3.914 -35.628 1.00 57.62 134 ARG A N 1
ATOM 1035 C CA . ARG A 1 134 ? 16.885 4.670 -34.891 1.00 57.62 134 ARG A CA 1
ATOM 1036 C C . ARG A 1 134 ? 16.950 4.250 -33.427 1.00 57.62 134 ARG A C 1
ATOM 1038 O O . ARG A 1 134 ? 15.956 4.301 -32.714 1.00 57.62 134 ARG A O 1
ATOM 1045 N N . VAL A 1 135 ? 18.149 3.887 -32.982 1.00 61.16 135 VAL A N 1
ATOM 1046 C CA . VAL A 1 135 ? 18.461 3.718 -31.561 1.00 61.16 135 VAL A CA 1
ATOM 1047 C C . VAL A 1 135 ? 18.753 5.104 -30.994 1.00 61.16 135 VAL A C 1
ATOM 1049 O O . VAL A 1 135 ? 19.730 5.731 -31.400 1.00 61.16 135 VAL A O 1
ATOM 1052 N N . GLU A 1 136 ? 17.901 5.604 -30.100 1.00 66.62 136 GLU A N 1
ATOM 1053 C CA . GLU A 1 136 ? 18.165 6.871 -29.411 1.00 66.62 136 GLU A CA 1
ATOM 1054 C C . GLU A 1 136 ? 19.251 6.700 -28.332 1.00 66.62 136 GLU A C 1
ATOM 1056 O O . GLU A 1 136 ? 19.393 5.609 -27.761 1.00 66.62 136 GLU A O 1
ATOM 1061 N N . PRO A 1 137 ? 20.055 7.747 -28.059 1.00 66.50 137 PRO A N 1
ATOM 1062 C CA . PRO A 1 137 ? 21.025 7.722 -26.973 1.00 66.50 137 PRO A CA 1
ATOM 1063 C C . PRO A 1 137 ? 20.329 7.564 -25.617 1.00 66.50 137 PRO A C 1
ATOM 1065 O O . PRO A 1 137 ? 19.170 7.938 -25.438 1.00 66.50 137 PRO A O 1
ATOM 1068 N N . TYR A 1 138 ? 21.054 7.007 -24.648 1.00 66.38 138 TYR A N 1
ATOM 1069 C CA . TYR A 1 138 ? 20.556 6.857 -23.284 1.00 66.38 138 TYR A CA 1
ATOM 1070 C C . TYR A 1 138 ? 20.195 8.231 -22.711 1.00 66.38 138 TYR A C 1
ATOM 1072 O O . TYR A 1 138 ? 21.055 9.103 -22.596 1.00 66.38 138 TYR A O 1
ATOM 1080 N N . SER A 1 139 ? 18.925 8.423 -22.357 1.00 74.38 139 SER A N 1
ATOM 1081 C CA . SER A 1 139 ? 18.456 9.632 -21.686 1.00 74.38 139 SER A CA 1
ATOM 1082 C C . SER A 1 139 ? 18.301 9.350 -20.198 1.00 74.38 139 SER A C 1
ATOM 1084 O O . SER A 1 139 ? 17.691 8.353 -19.813 1.00 74.38 139 SER A O 1
ATOM 1086 N N . THR A 1 140 ? 18.816 10.237 -19.349 1.00 78.81 140 THR A N 1
ATOM 1087 C CA . THR A 1 140 ? 18.671 10.152 -17.885 1.00 78.81 140 THR A CA 1
ATOM 1088 C C . THR A 1 140 ? 17.204 10.149 -17.444 1.00 78.81 140 THR A C 1
ATOM 1090 O O . THR A 1 140 ? 16.872 9.562 -16.417 1.00 78.81 140 THR A O 1
ATOM 1093 N N . LEU A 1 141 ? 16.304 10.709 -18.260 1.00 82.12 141 LEU A N 1
ATOM 1094 C CA . LEU A 1 141 ? 14.852 10.666 -18.052 1.00 82.12 141 LEU A CA 1
ATOM 1095 C C . LEU A 1 141 ? 14.277 9.242 -18.031 1.00 82.12 141 LEU A C 1
ATOM 1097 O O . LEU A 1 141 ? 13.231 9.032 -17.421 1.00 82.12 141 LEU A O 1
ATOM 1101 N N . ALA A 1 142 ? 14.958 8.251 -18.618 1.00 82.19 142 ALA A N 1
ATOM 1102 C CA . ALA A 1 142 ? 14.538 6.850 -18.549 1.00 82.19 142 ALA A CA 1
ATOM 1103 C C . ALA A 1 142 ? 14.559 6.289 -17.111 1.00 82.19 142 ALA A C 1
ATOM 1105 O O . ALA A 1 142 ? 13.843 5.337 -16.813 1.00 82.19 142 ALA A O 1
ATOM 1106 N N . LEU A 1 143 ? 15.329 6.906 -16.203 1.00 86.12 143 LEU A N 1
ATOM 1107 C CA . LEU A 1 143 ? 15.375 6.533 -14.785 1.00 86.12 143 LEU A CA 1
ATOM 1108 C C . LEU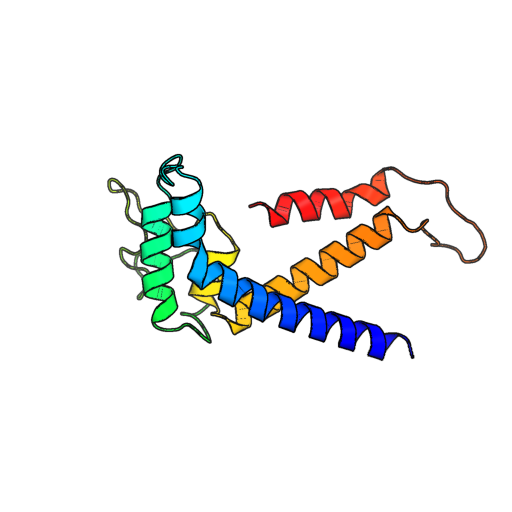 A 1 143 ? 14.203 7.103 -13.977 1.00 86.12 143 LEU A C 1
ATOM 1110 O O . LEU A 1 143 ? 13.877 6.563 -12.921 1.00 86.12 143 LEU A O 1
ATOM 1114 N N . ALA A 1 144 ? 13.562 8.178 -14.446 1.00 89.88 144 ALA A N 1
ATOM 1115 C CA . ALA A 1 144 ? 12.558 8.900 -13.666 1.00 89.88 144 ALA A CA 1
ATOM 1116 C C . ALA A 1 144 ? 11.386 8.010 -13.198 1.00 89.88 144 ALA A C 1
ATOM 1118 O O . ALA A 1 144 ? 11.057 8.066 -12.011 1.00 89.88 144 ALA A O 1
ATOM 1119 N N . PRO A 1 145 ? 10.798 7.128 -14.037 1.00 89.19 145 PRO A N 1
ATOM 1120 C CA . PRO A 1 145 ? 9.737 6.227 -13.590 1.00 89.19 145 PRO A CA 1
ATOM 1121 C C . PRO A 1 145 ? 10.200 5.232 -12.522 1.00 89.19 145 PRO A C 1
ATOM 1123 O O . PRO A 1 145 ? 9.428 4.885 -11.634 1.00 89.19 145 PRO A O 1
ATOM 1126 N N . LEU A 1 146 ? 11.450 4.763 -12.587 1.00 87.31 146 LEU A N 1
ATOM 1127 C CA . LEU A 1 146 ? 12.000 3.815 -11.616 1.00 87.31 146 LEU A CA 1
ATOM 1128 C C . LEU A 1 146 ? 12.278 4.492 -10.270 1.00 87.31 146 LEU A C 1
ATOM 1130 O O . LEU A 1 146 ? 11.927 3.947 -9.224 1.00 87.31 146 LEU A O 1
ATOM 1134 N N . LEU A 1 147 ? 12.863 5.693 -10.295 1.00 90.31 147 LEU A N 1
ATOM 1135 C CA . LEU A 1 147 ? 13.114 6.48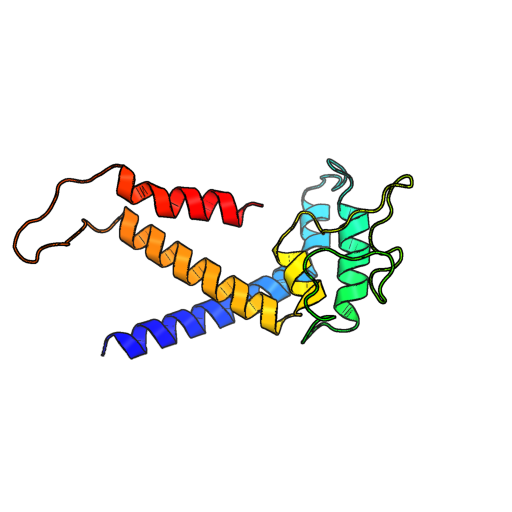4 -9.089 1.00 90.31 147 LEU A CA 1
ATOM 1136 C C . LEU A 1 147 ? 11.807 6.882 -8.401 1.00 90.31 147 LEU A C 1
ATOM 1138 O O . LEU A 1 147 ? 11.684 6.720 -7.190 1.00 90.31 147 LEU A O 1
ATOM 1142 N N . LEU A 1 148 ? 10.810 7.322 -9.175 1.00 91.88 148 LEU A N 1
ATOM 1143 C CA . LEU A 1 148 ? 9.486 7.644 -8.648 1.00 91.88 148 LEU A CA 1
ATOM 1144 C C . LEU A 1 148 ? 8.824 6.418 -8.010 1.00 91.88 148 LEU A C 1
ATOM 1146 O O . LEU A 1 148 ? 8.355 6.497 -6.880 1.00 91.88 148 LEU A O 1
ATOM 1150 N N . MET A 1 149 ? 8.830 5.272 -8.697 1.00 88.12 149 MET A N 1
ATOM 1151 C CA . MET A 1 149 ? 8.282 4.033 -8.136 1.00 88.12 149 MET A CA 1
ATOM 1152 C C . MET A 1 149 ? 9.014 3.604 -6.863 1.00 88.12 149 MET A C 1
ATOM 1154 O O . MET A 1 149 ? 8.379 3.137 -5.926 1.00 88.12 149 MET A O 1
ATOM 1158 N N . THR A 1 150 ? 10.332 3.795 -6.802 1.00 86.19 150 THR A N 1
ATOM 1159 C CA . THR A 1 150 ? 11.122 3.495 -5.601 1.00 86.19 150 THR A CA 1
ATOM 1160 C C . THR A 1 150 ? 10.726 4.409 -4.441 1.00 86.19 150 THR A C 1
ATOM 1162 O O . THR A 1 150 ? 10.509 3.923 -3.338 1.00 86.19 150 THR A O 1
ATOM 1165 N N . ALA A 1 151 ? 10.555 5.711 -4.692 1.00 87.56 151 ALA A N 1
ATOM 1166 C CA . ALA A 1 151 ? 10.105 6.661 -3.677 1.00 87.56 151 ALA A CA 1
ATOM 1167 C C . ALA A 1 151 ? 8.690 6.349 -3.152 1.00 87.56 151 ALA A C 1
ATOM 1169 O O . ALA A 1 151 ? 8.431 6.527 -1.967 1.00 87.56 151 ALA A O 1
ATOM 1170 N N . LEU A 1 152 ? 7.787 5.872 -4.015 1.00 86.25 152 LEU A N 1
ATOM 1171 C CA . LEU A 1 152 ? 6.406 5.537 -3.647 1.00 86.25 152 LEU A CA 1
ATOM 1172 C C . LEU A 1 152 ? 6.279 4.211 -2.885 1.00 86.25 152 LEU A C 1
ATOM 1174 O O . LEU A 1 152 ? 5.399 4.076 -2.046 1.00 86.25 152 LEU A O 1
ATOM 1178 N N . VAL A 1 153 ? 7.135 3.227 -3.169 1.00 81.75 153 VAL A N 1
ATOM 1179 C CA . VAL A 1 153 ? 7.075 1.902 -2.521 1.00 81.75 153 VAL A CA 1
ATOM 1180 C C . VAL A 1 153 ? 7.531 1.938 -1.059 1.00 81.75 153 VAL A C 1
ATOM 1182 O O . VAL A 1 153 ? 7.119 1.078 -0.287 1.00 81.75 153 VAL A O 1
ATOM 1185 N N . VAL A 1 154 ? 8.363 2.917 -0.691 1.00 76.94 154 VAL A N 1
ATOM 1186 C CA . VAL A 1 154 ? 9.015 3.042 0.629 1.00 76.94 154 VA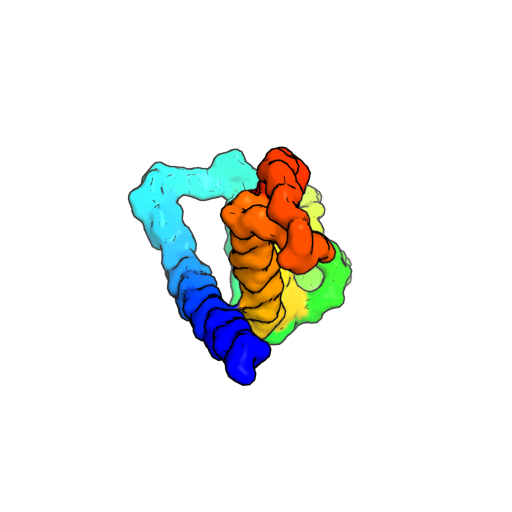L A CA 1
ATOM 1187 C C . VAL A 1 154 ? 8.194 3.893 1.622 1.00 76.94 154 VAL A C 1
ATOM 1189 O O . VAL A 1 154 ? 8.683 4.224 2.698 1.00 76.94 154 VAL A O 1
ATOM 1192 N N . GLN A 1 155 ? 6.966 4.280 1.263 1.00 70.75 155 GLN A N 1
ATOM 1193 C CA . GLN A 1 155 ? 6.126 5.179 2.066 1.00 70.75 155 GLN A CA 1
ATOM 1194 C C . GLN A 1 155 ? 5.554 4.548 3.333 1.00 70.75 155 GLN A C 1
ATOM 1196 O O . GLN A 1 155 ? 5.146 3.369 3.272 1.00 70.75 155 GLN A O 1
#